Protein AF-A0A0S1NFG1-F1 (afdb_monomer_lite)

Secondary structure (DSSP, 8-state):
--SGGG-TTS------PPPHHHHHHHHHHHHHTPEE-GGGSS-SSS---TTTT-TTGGGS-EE--SS------------

InterPro domains:
  IPR005817 Wnt [PF00110] (1-73)
  IPR005817 Wnt [PTHR12027] (1-73)

Structure (mmCIF, N/CA/C/O backbone):
data_AF-A0A0S1NFG1-F1
#
_entry.id   AF-A0A0S1NFG1-F1
#
loop_
_atom_site.group_PDB
_atom_site.id
_atom_site.type_symbol
_atom_site.label_atom_id
_atom_site.label_alt_id
_atom_site.label_comp_id
_atom_site.label_asym_id
_atom_site.label_entity_id
_atom_site.label_seq_id
_atom_site.pdbx_PDB_ins_code
_atom_site.Cartn_x
_atom_site.Cartn_y
_atom_site.Cartn_z
_atom_site.occupancy
_atom_site.B_iso_or_equiv
_atom_site.auth_seq_id
_atom_site.auth_comp_id
_atom_site.auth_asym_id
_atom_site.auth_atom_id
_atom_site.pdbx_PDB_model_num
ATOM 1 N N . CYS A 1 1 ? -21.757 -1.593 18.723 1.00 94.50 1 CYS A N 1
ATOM 2 C CA . CYS A 1 1 ? -23.147 -1.216 19.041 1.00 94.50 1 CYS A CA 1
ATOM 3 C C . CYS A 1 1 ? -23.445 -1.659 20.454 1.00 94.50 1 CYS A C 1
ATOM 5 O O . CYS A 1 1 ? -23.024 -2.753 20.805 1.00 94.50 1 CYS A O 1
ATOM 7 N N . HIS A 1 2 ? -24.095 -0.826 21.260 1.00 95.25 2 HIS A N 1
ATOM 8 C CA . HIS A 1 2 ? -24.376 -1.158 22.665 1.00 95.25 2 HIS A CA 1
ATOM 9 C C . HIS A 1 2 ? -25.657 -0.493 23.197 1.00 95.25 2 HIS A C 1
ATOM 11 O O . HIS A 1 2 ? -25.744 -0.148 24.370 1.00 95.25 2 HIS A O 1
ATOM 17 N N . GLY A 1 3 ? -26.641 -0.266 22.326 1.00 96.00 3 GLY A N 1
ATOM 18 C CA . GLY A 1 3 ? -27.972 0.179 22.730 1.00 96.00 3 GLY A CA 1
ATOM 19 C C . GLY A 1 3 ? -28.763 -0.924 23.440 1.00 96.00 3 GLY A C 1
ATOM 20 O O . GLY A 1 3 ? -28.307 -2.064 23.571 1.00 96.00 3 GLY A O 1
ATOM 21 N N . THR A 1 4 ? -29.983 -0.598 23.871 1.00 96.81 4 THR A N 1
ATOM 22 C CA . THR A 1 4 ? -30.899 -1.549 24.521 1.00 96.81 4 THR A CA 1
ATOM 23 C C . THR A 1 4 ? -31.057 -2.817 23.681 1.00 96.81 4 THR A C 1
ATOM 25 O O . THR A 1 4 ? -31.181 -2.751 22.454 1.00 96.81 4 THR A O 1
ATOM 28 N N . SER A 1 5 ? -30.983 -3.976 24.338 1.00 95.62 5 SER A N 1
ATOM 29 C CA . SER A 1 5 ? -31.046 -5.300 23.700 1.00 95.62 5 SER A CA 1
ATOM 30 C C . SER A 1 5 ? -30.008 -5.530 22.585 1.00 95.62 5 SER A C 1
ATOM 32 O O . SER A 1 5 ? -30.266 -6.279 21.649 1.00 95.62 5 SER A O 1
ATOM 34 N N . GLY A 1 6 ? -28.841 -4.875 22.653 1.00 92.81 6 GLY A N 1
ATOM 35 C CA . GLY A 1 6 ? -27.787 -5.000 21.637 1.00 92.81 6 GLY A CA 1
ATOM 36 C C . GLY A 1 6 ? -28.047 -4.194 20.361 1.00 92.81 6 GLY A C 1
ATOM 37 O O . GLY A 1 6 ? -27.340 -4.364 19.368 1.00 92.81 6 GLY A O 1
ATOM 38 N N . SER A 1 7 ? -29.036 -3.296 20.371 1.00 96.38 7 SER A N 1
ATOM 39 C CA . SER A 1 7 ? -29.317 -2.427 19.230 1.00 96.38 7 SER A CA 1
ATOM 40 C C . SER A 1 7 ? -28.147 -1.485 18.911 1.00 96.38 7 SER A C 1
ATOM 42 O O . SER A 1 7 ? -27.311 -1.143 19.750 1.00 96.38 7 SER A O 1
ATOM 44 N N . CYS A 1 8 ? -28.088 -1.022 17.665 1.00 96.69 8 CYS A N 1
ATOM 45 C CA . CYS A 1 8 ? -27.099 -0.046 17.198 1.00 96.69 8 CYS A CA 1
ATOM 46 C C . CYS A 1 8 ? -27.541 1.415 17.360 1.00 96.69 8 CYS A C 1
ATOM 48 O O . CYS A 1 8 ? -26.937 2.293 16.748 1.00 96.69 8 CYS A O 1
ATOM 50 N N . THR A 1 9 ? -28.564 1.686 18.179 1.00 96.75 9 THR A N 1
ATOM 51 C CA . THR A 1 9 ? -29.036 3.053 18.477 1.00 96.75 9 THR A CA 1
ATOM 52 C C . THR A 1 9 ? -27.933 3.924 19.075 1.00 96.75 9 THR A C 1
ATOM 54 O O . THR A 1 9 ? -27.867 5.114 18.784 1.00 96.75 9 THR A O 1
ATOM 57 N N . VAL A 1 10 ? -27.015 3.313 19.830 1.00 97.25 10 VAL A N 1
ATOM 58 C CA . VAL A 1 10 ? -25.749 3.924 20.237 1.00 97.25 10 VAL A CA 1
ATOM 59 C C . VAL A 1 10 ? -24.587 3.093 19.692 1.00 97.25 10 VAL A C 1
ATOM 61 O O . VAL A 1 10 ? -24.528 1.861 19.843 1.00 97.25 10 VAL A O 1
ATOM 64 N N . LYS A 1 11 ? -23.651 3.778 19.032 1.00 96.81 11 LYS A N 1
ATOM 65 C CA . LYS A 1 11 ? -22.420 3.199 18.500 1.00 96.81 11 LYS A CA 1
ATOM 66 C C . LYS A 1 11 ? -21.238 4.120 18.781 1.00 96.81 11 LYS A C 1
ATOM 68 O O . LYS A 1 11 ? -21.339 5.331 18.614 1.00 96.81 11 LYS A O 1
ATOM 73 N N . THR A 1 12 ? -20.114 3.508 19.120 1.00 95.75 12 THR A N 1
ATOM 74 C CA . THR A 1 12 ? -18.811 4.165 19.204 1.00 95.75 12 THR A CA 1
ATOM 75 C C . THR A 1 12 ? -17.944 3.622 18.079 1.00 95.75 12 THR A C 1
A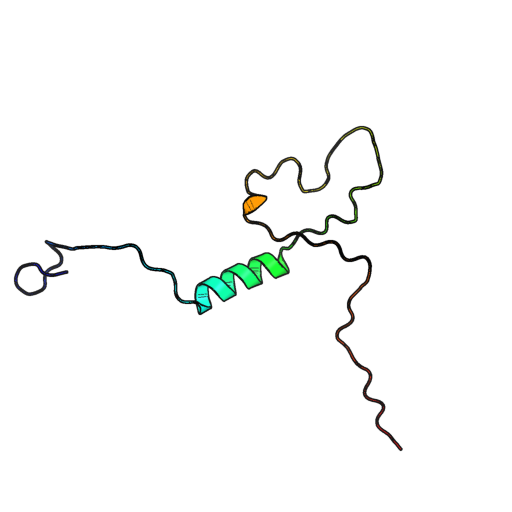TOM 77 O O . THR A 1 12 ? -17.906 2.407 17.876 1.00 95.75 12 THR A O 1
ATOM 80 N N . CYS A 1 13 ? -17.271 4.510 17.352 1.00 97.00 13 CYS A N 1
ATOM 81 C CA . CYS A 1 13 ? -16.333 4.160 16.289 1.00 97.00 13 CYS A CA 1
ATOM 82 C C . CYS A 1 13 ? -14.944 4.705 16.632 1.00 97.00 13 CYS A C 1
ATOM 84 O O . CYS A 1 13 ? -14.827 5.736 17.292 1.00 97.00 13 CYS A O 1
ATOM 86 N N . TRP A 1 14 ? -13.905 4.042 16.136 1.00 97.81 14 TRP A N 1
ATOM 87 C CA . TRP A 1 14 ? -12.529 4.533 16.141 1.00 97.81 14 TRP A CA 1
ATOM 88 C C . TRP A 1 14 ? -11.875 4.207 14.800 1.00 97.81 14 TRP A C 1
ATOM 90 O O . TRP A 1 14 ? -12.338 3.328 14.071 1.00 97.81 14 TRP A O 1
ATOM 100 N N . ASN A 1 15 ? -10.803 4.924 14.471 1.00 97.62 15 ASN A N 1
ATOM 101 C CA . ASN A 1 15 ? -10.017 4.613 13.285 1.00 97.62 15 ASN A CA 1
ATOM 102 C C . ASN A 1 15 ? -9.283 3.292 13.496 1.00 97.62 15 ASN A C 1
ATOM 104 O O . ASN A 1 15 ? -8.648 3.079 14.529 1.00 97.62 15 ASN A O 1
ATOM 108 N N . GLN A 1 16 ? -9.345 2.428 12.495 1.00 96.69 16 GLN A N 1
ATOM 109 C CA . GLN A 1 16 ? -8.623 1.170 12.473 1.00 96.69 16 GLN A CA 1
ATOM 110 C C . GLN A 1 16 ? -7.902 1.046 11.136 1.00 96.69 16 GLN A C 1
ATOM 112 O O . GLN A 1 16 ? -8.419 1.474 10.104 1.00 96.69 16 GLN A O 1
ATOM 117 N N . LEU A 1 17 ? -6.700 0.474 11.164 1.00 97.31 17 LEU A N 1
ATOM 118 C CA . LEU A 1 17 ? -5.997 0.107 9.942 1.00 97.31 17 LEU A CA 1
ATOM 119 C C . LEU A 1 17 ? -6.740 -1.025 9.234 1.00 97.31 17 LEU A C 1
ATOM 121 O O . LEU A 1 17 ? -7.284 -1.924 9.879 1.00 97.31 17 LEU A O 1
ATOM 125 N N . SER A 1 18 ? -6.719 -1.000 7.906 1.00 97.44 18 SER A N 1
ATOM 126 C CA . SER A 1 18 ? -7.187 -2.128 7.110 1.00 97.44 18 SER A CA 1
ATOM 127 C C . SER A 1 18 ? -6.316 -3.365 7.369 1.00 97.44 18 SER A C 1
ATOM 129 O O . SER A 1 18 ? -5.139 -3.231 7.727 1.00 97.44 18 SER A O 1
ATOM 131 N N . PRO A 1 19 ? -6.858 -4.577 7.173 1.00 98.00 19 PRO A N 1
ATOM 132 C CA . PRO A 1 19 ? -6.065 -5.798 7.160 1.00 98.00 19 PRO A CA 1
ATOM 133 C C . PRO A 1 19 ? -4.850 -5.675 6.234 1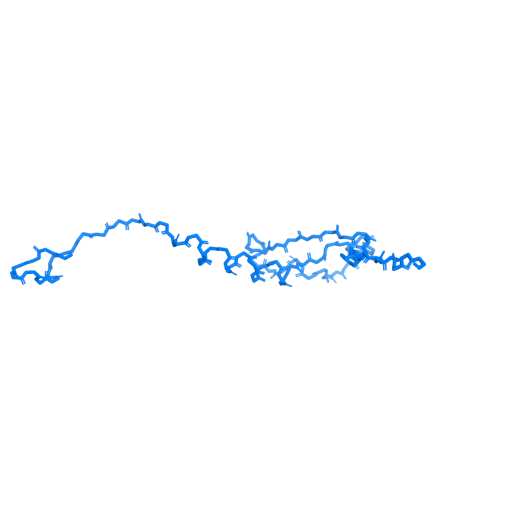.00 98.00 19 PRO A C 1
ATOM 135 O O . PRO A 1 19 ? -4.941 -5.135 5.131 1.00 98.00 19 PRO A O 1
ATOM 138 N N . LEU A 1 20 ? -3.708 -6.226 6.655 1.00 97.94 20 LEU A N 1
ATOM 139 C CA . LEU A 1 20 ? -2.464 -6.134 5.883 1.00 97.94 20 LEU A CA 1
ATOM 140 C C . LEU A 1 20 ? -2.598 -6.733 4.473 1.00 97.94 20 LEU A C 1
ATOM 142 O O . LEU A 1 20 ? -1.971 -6.243 3.540 1.00 97.94 20 LEU A O 1
ATOM 146 N N . HIS A 1 21 ? -3.426 -7.768 4.314 1.00 98.19 21 HIS A N 1
ATOM 147 C CA . HIS A 1 21 ? -3.715 -8.370 3.014 1.00 98.19 21 HIS A CA 1
ATOM 148 C C . HIS A 1 21 ? -4.306 -7.358 2.021 1.00 98.19 21 HIS A C 1
ATOM 150 O O . HIS A 1 21 ? -3.846 -7.291 0.882 1.00 98.19 21 HIS A O 1
ATOM 156 N N . ASP A 1 22 ? -5.256 -6.534 2.467 1.00 98.25 22 ASP A N 1
ATOM 157 C CA . ASP A 1 22 ? -5.924 -5.540 1.621 1.00 98.25 22 ASP A CA 1
ATOM 158 C C . ASP A 1 22 ? -4.945 -4.435 1.211 1.00 98.25 22 ASP A C 1
ATOM 160 O O . ASP A 1 22 ? -4.884 -4.042 0.046 1.00 98.25 22 ASP A O 1
ATOM 164 N N . ILE A 1 23 ? -4.099 -4.003 2.152 1.00 97.75 23 ILE A N 1
ATOM 165 C CA . ILE A 1 23 ? -3.012 -3.050 1.891 1.00 97.75 23 ILE A CA 1
ATOM 166 C C . ILE A 1 23 ? -2.026 -3.639 0.870 1.00 97.75 23 ILE A C 1
ATOM 168 O O . ILE A 1 23 ? -1.627 -2.967 -0.080 1.00 97.75 23 ILE A O 1
ATOM 172 N N . GLY A 1 24 ? -1.641 -4.907 1.040 1.00 97.81 24 GLY A N 1
ATOM 173 C CA . GLY A 1 24 ? -0.739 -5.608 0.128 1.00 97.81 24 GLY A CA 1
ATOM 174 C C . GLY A 1 24 ? -1.314 -5.744 -1.283 1.00 97.81 24 GLY A C 1
ATOM 175 O O . GLY A 1 24 ? -0.592 -5.536 -2.257 1.00 97.81 24 GLY A O 1
ATOM 176 N N . ALA A 1 25 ? -2.612 -6.033 -1.405 1.00 98.06 25 ALA A N 1
ATOM 177 C CA . ALA A 1 25 ? -3.308 -6.072 -2.686 1.00 98.06 25 ALA A CA 1
ATOM 178 C C . ALA A 1 25 ? -3.316 -4.694 -3.370 1.00 98.06 25 ALA A C 1
ATOM 180 O O . ALA A 1 25 ? -3.010 -4.599 -4.560 1.00 98.06 25 ALA A O 1
ATOM 181 N N . GLU A 1 26 ? -3.578 -3.621 -2.617 1.00 96.56 26 GLU A N 1
ATOM 182 C CA . GLU A 1 26 ? -3.534 -2.253 -3.142 1.00 96.56 26 GLU A CA 1
ATOM 183 C C . GLU A 1 26 ? -2.126 -1.874 -3.632 1.00 96.56 26 GLU A C 1
ATOM 185 O O . GLU A 1 26 ? -1.969 -1.339 -4.732 1.00 96.56 26 GLU A O 1
ATOM 190 N N . ILE A 1 27 ? -1.085 -2.182 -2.853 1.00 96.19 27 ILE A N 1
ATOM 191 C CA . ILE A 1 27 ? 0.306 -1.906 -3.237 1.00 96.19 27 ILE A CA 1
ATOM 192 C C . ILE A 1 27 ? 0.705 -2.726 -4.468 1.00 96.19 27 ILE A C 1
ATOM 194 O O . ILE A 1 27 ? 1.331 -2.185 -5.378 1.00 96.19 27 ILE A O 1
ATOM 198 N N . ARG A 1 28 ? 0.316 -4.006 -4.538 1.00 96.69 28 ARG A N 1
ATOM 199 C CA . ARG A 1 28 ? 0.567 -4.859 -5.709 1.00 96.69 28 ARG A CA 1
ATOM 200 C C . ARG A 1 28 ? -0.049 -4.267 -6.973 1.00 96.69 28 ARG A C 1
ATOM 202 O O . ARG A 1 28 ? 0.605 -4.272 -8.012 1.00 96.69 28 ARG A O 1
ATOM 209 N N . GLN A 1 29 ? -1.267 -3.739 -6.888 1.00 95.88 29 GLN A N 1
ATOM 210 C CA . GLN A 1 29 ? -1.901 -3.093 -8.032 1.00 95.88 29 GLN A CA 1
ATOM 211 C C . GLN A 1 29 ? -1.105 -1.861 -8.479 1.00 95.88 29 GLN A C 1
ATOM 213 O O . GLN A 1 29 ? -0.773 -1.728 -9.652 1.00 95.88 29 GLN A O 1
ATOM 218 N N . ARG A 1 30 ? -0.683 -1.016 -7.531 1.00 93.81 30 ARG A N 1
ATOM 219 C CA . ARG A 1 30 ? 0.171 0.147 -7.826 1.00 93.81 30 ARG A CA 1
ATOM 220 C C . ARG A 1 30 ? 1.538 -0.237 -8.402 1.00 93.81 30 ARG A C 1
ATOM 222 O O . ARG A 1 30 ? 2.116 0.564 -9.125 1.00 93.81 30 ARG A O 1
ATOM 229 N N . TYR A 1 31 ? 2.063 -1.416 -8.065 1.00 93.12 31 TYR A N 1
ATOM 230 C CA . TYR A 1 31 ? 3.310 -1.944 -8.625 1.00 93.12 31 TYR A CA 1
ATOM 231 C C . TYR A 1 31 ? 3.138 -2.357 -10.089 1.00 93.12 31 TYR A C 1
ATOM 233 O O . TYR A 1 31 ? 3.977 -2.015 -10.916 1.00 93.12 31 TYR A O 1
ATOM 241 N N . ILE A 1 32 ? 2.039 -3.044 -10.416 1.00 92.25 32 ILE A N 1
ATOM 242 C CA . ILE A 1 32 ? 1.703 -3.416 -11.800 1.00 92.25 32 ILE A CA 1
ATOM 243 C C . ILE A 1 32 ? 1.491 -2.159 -12.657 1.00 92.25 32 ILE A C 1
ATOM 245 O O . ILE A 1 32 ? 1.944 -2.111 -13.797 1.00 92.25 32 ILE A O 1
ATOM 249 N N . ASP A 1 33 ? 0.873 -1.128 -12.079 1.00 90.19 33 ASP A N 1
ATOM 250 C CA . ASP A 1 33 ? 0.552 0.136 -12.750 1.00 90.19 33 ASP A CA 1
ATOM 251 C C . ASP A 1 33 ? 1.660 1.210 -12.609 1.00 90.19 33 ASP A C 1
ATOM 253 O O . ASP A 1 33 ? 1.415 2.399 -12.844 1.00 90.19 33 ASP A O 1
ATOM 257 N N . ALA A 1 34 ? 2.869 0.831 -12.174 1.00 89.56 34 ALA A N 1
ATOM 258 C CA . ALA A 1 34 ? 3.952 1.774 -11.900 1.00 89.56 34 ALA A CA 1
ATOM 259 C C . ALA A 1 34 ? 4.455 2.479 -13.175 1.00 89.56 34 ALA A C 1
ATOM 261 O O . ALA A 1 34 ? 4.503 1.897 -14.259 1.00 89.56 34 ALA A O 1
ATOM 262 N N . ILE A 1 35 ? 4.865 3.744 -13.044 1.00 86.94 35 ILE A N 1
ATOM 263 C CA . ILE A 1 35 ? 5.296 4.579 -14.179 1.00 86.94 35 ILE A CA 1
ATOM 264 C C . ILE A 1 35 ? 6.825 4.583 -14.288 1.00 86.94 35 ILE A C 1
ATOM 266 O O . ILE A 1 35 ? 7.504 4.898 -13.308 1.00 86.94 35 ILE A O 1
ATOM 270 N N . ASP A 1 36 ? 7.351 4.313 -15.489 1.00 84.25 36 ASP A N 1
ATOM 271 C CA . ASP A 1 36 ? 8.776 4.487 -15.797 1.00 84.25 36 ASP A CA 1
ATOM 272 C C . ASP A 1 36 ? 9.112 5.965 -16.054 1.00 84.25 36 ASP A C 1
ATOM 274 O O . ASP A 1 36 ? 8.495 6.627 -16.897 1.00 84.25 36 ASP A O 1
ATOM 278 N N . ILE A 1 37 ? 10.098 6.493 -15.333 1.00 82.31 37 ILE A N 1
ATOM 279 C CA . ILE A 1 37 ? 10.572 7.876 -15.469 1.00 82.31 37 ILE A CA 1
ATOM 280 C C . ILE A 1 37 ? 11.833 8.010 -16.341 1.00 82.31 37 ILE A C 1
ATOM 282 O O . ILE A 1 37 ? 12.253 9.136 -16.610 1.00 82.31 37 ILE A O 1
ATOM 286 N N . SER A 1 38 ? 12.415 6.904 -16.823 1.00 72.62 38 SER A N 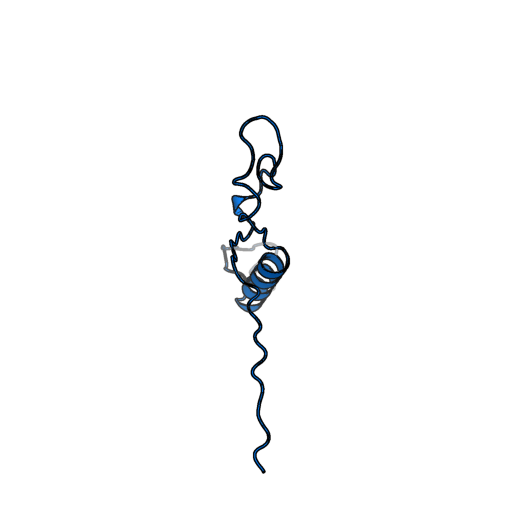1
ATOM 287 C CA . SER A 1 38 ? 13.656 6.878 -17.618 1.00 72.62 38 SER A CA 1
ATOM 288 C C . SER A 1 38 ? 13.550 7.592 -18.980 1.00 72.62 38 SER A C 1
ATOM 290 O O . SER A 1 38 ? 14.540 8.118 -19.487 1.00 72.62 38 SER A O 1
ATOM 292 N N . LEU A 1 39 ? 12.344 7.709 -19.543 1.00 57.56 39 LEU A N 1
ATOM 293 C CA . LEU A 1 39 ? 12.087 8.308 -20.863 1.00 57.56 39 LEU A CA 1
ATOM 294 C C . LEU A 1 39 ? 12.031 9.855 -20.876 1.00 57.56 39 LEU A C 1
ATOM 296 O O . LEU A 1 39 ? 11.677 10.442 -21.897 1.00 57.56 39 LEU A O 1
ATOM 300 N N . GLN A 1 40 ? 12.339 10.545 -19.768 1.00 56.09 40 GLN A N 1
ATOM 301 C CA . GLN A 1 40 ? 12.084 11.993 -19.624 1.00 56.09 40 GLN A CA 1
ATOM 302 C C . GLN A 1 40 ? 13.292 12.925 -19.856 1.00 56.09 40 GLN A C 1
ATOM 304 O O . GLN A 1 40 ? 13.119 14.143 -19.850 1.00 56.09 40 GLN A O 1
ATOM 309 N N . THR A 1 41 ? 14.496 12.413 -20.128 1.00 49.22 41 THR A N 1
ATOM 310 C CA . THR A 1 41 ? 15.717 13.249 -20.241 1.00 49.22 41 THR A CA 1
ATOM 311 C C . THR A 1 41 ? 16.033 13.711 -21.676 1.00 49.22 41 THR A C 1
ATOM 313 O O . THR A 1 41 ? 17.178 14.019 -21.995 1.00 49.22 41 THR A O 1
ATOM 316 N N . SER A 1 42 ? 15.054 13.762 -22.588 1.00 45.97 42 SER A N 1
ATOM 317 C CA . SER A 1 42 ? 15.322 14.041 -24.013 1.00 45.97 42 SER A CA 1
ATOM 318 C C . SER A 1 42 ? 14.332 15.002 -24.678 1.00 45.97 42 SER A C 1
ATOM 320 O O . SER A 1 42 ? 13.766 14.674 -25.710 1.00 45.97 42 SER A O 1
ATOM 322 N N . ASN A 1 43 ? 14.104 16.185 -24.103 1.00 42.91 43 ASN A N 1
ATOM 323 C CA . ASN A 1 43 ? 14.084 17.458 -24.849 1.00 42.91 43 ASN A CA 1
ATOM 324 C C . ASN A 1 43 ? 13.628 18.609 -23.950 1.00 42.91 43 ASN A C 1
ATOM 326 O O . ASN A 1 43 ? 12.472 18.682 -23.527 1.00 42.91 43 ASN A O 1
ATOM 330 N N . SER A 1 44 ? 14.526 19.570 -23.744 1.00 51.97 44 SER A N 1
ATOM 331 C CA . SER A 1 44 ? 14.128 20.944 -23.463 1.00 51.97 44 SER A CA 1
ATOM 332 C C . SER A 1 44 ? 13.209 21.420 -24.590 1.00 51.97 44 SER A C 1
ATOM 334 O O . SER A 1 44 ? 13.558 21.301 -25.760 1.00 51.97 44 SER A O 1
ATOM 336 N N . ASN A 1 45 ? 12.069 21.997 -24.206 1.00 52.16 45 ASN A N 1
ATOM 337 C CA . ASN A 1 45 ? 11.055 22.661 -25.037 1.00 52.16 45 ASN A CA 1
ATOM 338 C C . ASN A 1 45 ? 9.836 21.794 -25.411 1.00 52.16 45 ASN A C 1
ATOM 340 O O . ASN A 1 45 ? 9.703 21.282 -26.516 1.00 52.16 45 ASN A O 1
ATOM 344 N N . ASN A 1 46 ? 8.868 21.813 -24.489 1.00 51.00 46 ASN A N 1
ATOM 345 C CA . ASN A 1 46 ? 7.434 21.569 -24.680 1.00 51.00 46 ASN A CA 1
ATOM 346 C C . ASN A 1 46 ? 6.910 20.116 -24.709 1.00 51.00 46 ASN A C 1
ATOM 348 O O . ASN A 1 46 ? 6.727 19.507 -25.752 1.00 51.00 46 ASN A O 1
ATOM 352 N N . ARG A 1 47 ? 6.398 19.752 -23.521 1.00 47.69 47 ARG A N 1
ATOM 353 C CA . ARG A 1 47 ? 5.177 18.977 -23.212 1.00 47.69 47 ARG A CA 1
ATOM 3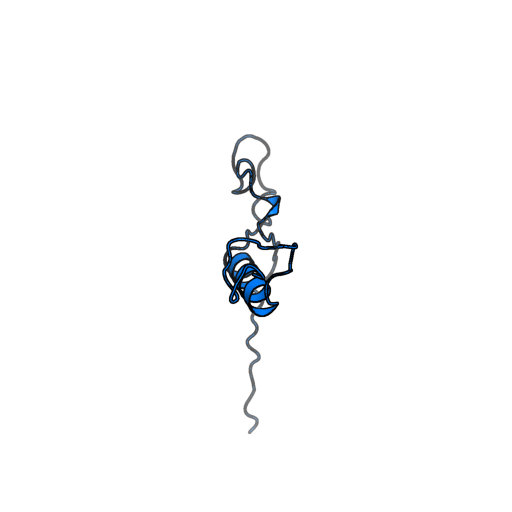54 C C . ARG A 1 47 ? 5.254 17.441 -23.160 1.00 47.69 47 ARG A C 1
ATOM 356 O O . ARG A 1 47 ? 5.253 16.750 -24.165 1.00 47.69 47 ARG A O 1
ATOM 363 N N . ALA A 1 48 ? 5.029 17.000 -21.916 1.00 43.78 48 ALA A N 1
ATOM 364 C CA . ALA A 1 48 ? 4.321 15.798 -21.477 1.00 43.78 48 ALA A CA 1
ATOM 365 C C . ALA A 1 48 ? 5.105 14.476 -21.475 1.00 43.78 48 ALA A C 1
ATOM 367 O O . ALA A 1 48 ? 4.798 13.551 -22.216 1.00 43.78 48 ALA A O 1
ATOM 368 N N . GLY A 1 49 ? 5.990 14.328 -20.483 1.00 49.25 49 GLY A N 1
ATOM 369 C CA . GLY A 1 49 ? 6.054 13.039 -19.788 1.00 49.25 49 GLY A CA 1
ATOM 370 C C . GLY A 1 49 ? 4.684 12.723 -19.154 1.00 49.25 49 GLY A C 1
ATOM 371 O O . GLY A 1 49 ? 3.918 13.658 -18.879 1.00 49.25 49 GLY A O 1
ATOM 372 N N . PRO A 1 50 ? 4.352 11.453 -18.868 1.00 52.44 50 PRO A N 1
ATOM 373 C CA . PRO A 1 50 ? 3.050 11.045 -18.313 1.00 52.44 50 PRO A CA 1
ATOM 374 C C . PRO A 1 50 ? 2.714 11.632 -16.919 1.00 52.44 50 PRO A C 1
ATOM 376 O O . PRO A 1 50 ? 1.703 11.281 -16.320 1.00 52.44 50 PRO A O 1
ATOM 379 N N . VAL A 1 51 ? 3.544 12.537 -16.391 1.00 53.88 51 VAL A N 1
ATOM 380 C CA . VAL A 1 51 ? 3.638 12.880 -14.967 1.00 53.88 51 VAL A CA 1
ATOM 381 C C . VAL A 1 51 ? 3.349 14.357 -14.651 1.00 53.88 51 VAL A C 1
ATOM 383 O O . VAL A 1 51 ? 3.085 14.691 -13.502 1.00 53.88 51 VAL A O 1
ATOM 386 N N . ALA A 1 52 ? 3.297 15.269 -15.626 1.00 51.88 52 ALA A N 1
ATOM 387 C CA . ALA A 1 52 ? 3.141 16.701 -15.311 1.00 51.88 52 ALA A CA 1
ATOM 388 C C . ALA A 1 52 ? 1.685 17.173 -15.072 1.00 51.88 52 ALA A C 1
ATOM 390 O O . ALA A 1 52 ? 1.463 18.360 -14.838 1.00 51.88 52 ALA A O 1
ATOM 391 N N . LYS A 1 53 ? 0.679 16.289 -15.160 1.00 57.50 53 LYS A N 1
ATOM 392 C CA . LYS A 1 53 ? -0.748 16.657 -15.027 1.00 57.50 53 LYS A CA 1
ATOM 393 C C . LYS A 1 53 ? -1.605 15.682 -14.213 1.00 57.50 53 LYS A C 1
ATOM 395 O O . LYS A 1 53 ? -2.828 15.793 -14.245 1.00 57.50 53 LYS A O 1
ATOM 400 N N . ASP A 1 54 ? -1.002 14.739 -13.493 1.00 65.88 54 ASP A N 1
ATOM 401 C CA . ASP A 1 54 ? -1.763 13.884 -12.579 1.00 65.88 54 ASP A CA 1
ATOM 402 C C . ASP A 1 54 ? -1.652 14.404 -11.144 1.00 65.88 54 ASP A C 1
ATOM 404 O O . ASP A 1 54 ? -0.617 14.277 -10.489 1.00 65.88 54 ASP A O 1
ATOM 408 N N . ASN A 1 55 ? -2.752 14.962 -10.637 1.00 71.88 55 ASN A N 1
ATOM 409 C CA . ASN A 1 55 ? -2.854 15.461 -9.264 1.00 71.88 55 ASN A CA 1
ATOM 410 C C . ASN A 1 55 ? -2.672 14.342 -8.211 1.00 71.88 55 ASN A C 1
ATOM 412 O O . ASN A 1 55 ? -2.474 14.623 -7.029 1.00 71.88 55 ASN A O 1
ATOM 416 N N . ASN A 1 56 ? -2.714 13.068 -8.620 1.00 78.38 56 ASN A N 1
ATOM 417 C CA . ASN A 1 56 ? -2.565 11.898 -7.755 1.00 78.38 56 ASN A CA 1
ATOM 418 C C . ASN A 1 56 ? -1.197 11.218 -7.869 1.00 78.38 56 ASN A C 1
ATOM 420 O O . ASN A 1 56 ? -1.059 10.074 -7.432 1.00 78.38 56 ASN A O 1
ATOM 424 N N . LEU A 1 57 ? -0.170 11.897 -8.398 1.00 78.75 57 LEU A N 1
ATOM 425 C CA . LEU A 1 57 ? 1.179 11.325 -8.490 1.00 78.75 57 LEU A CA 1
ATOM 426 C C . LEU A 1 57 ? 1.692 10.806 -7.136 1.00 78.75 57 LEU A C 1
ATOM 428 O O . LEU A 1 57 ? 2.310 9.750 -7.080 1.00 78.75 57 LEU A O 1
ATOM 432 N N . HIS A 1 58 ? 1.343 11.486 -6.039 1.00 81.75 58 HIS A N 1
ATOM 433 C CA . HIS A 1 58 ? 1.676 11.079 -4.668 1.00 81.75 58 HIS A CA 1
ATOM 434 C C . HIS A 1 58 ? 1.139 9.688 -4.270 1.00 81.75 58 HIS A C 1
ATOM 436 O O . HIS A 1 58 ? 1.558 9.132 -3.258 1.00 81.75 58 HIS A O 1
ATOM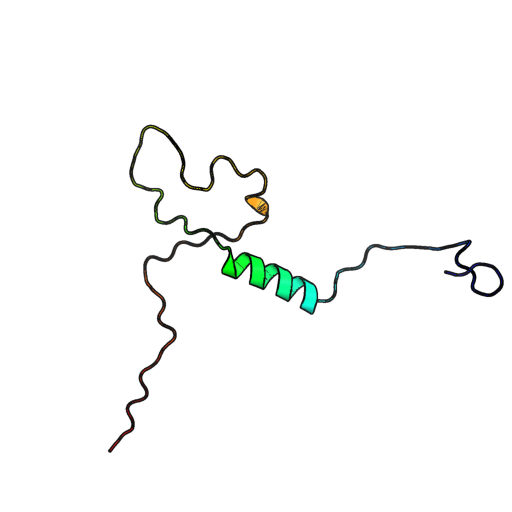 442 N N . ARG A 1 59 ? 0.204 9.115 -5.043 1.00 85.00 59 ARG A N 1
ATOM 443 C CA . ARG A 1 59 ? -0.341 7.764 -4.844 1.00 85.00 59 ARG A CA 1
ATOM 444 C C . ARG A 1 59 ? 0.205 6.735 -5.836 1.00 85.00 59 ARG A C 1
ATOM 446 O O . ARG A 1 59 ? -0.147 5.563 -5.724 1.00 85.00 59 ARG A O 1
ATOM 453 N N . LYS A 1 60 ? 1.040 7.120 -6.795 1.00 88.69 60 LYS A N 1
ATOM 454 C CA . LYS A 1 60 ? 1.579 6.197 -7.799 1.00 88.69 60 LYS A CA 1
ATOM 455 C C . LYS A 1 60 ? 2.979 5.735 -7.419 1.00 88.69 60 LYS A C 1
ATOM 457 O O . LYS A 1 60 ? 3.727 6.472 -6.783 1.00 88.69 60 LYS A O 1
ATOM 462 N N . LEU A 1 61 ? 3.322 4.509 -7.807 1.00 90.56 61 LEU A N 1
ATOM 463 C CA . LEU A 1 61 ? 4.698 4.029 -7.733 1.00 90.56 61 LEU A CA 1
ATOM 464 C C . LEU A 1 61 ? 5.427 4.435 -9.014 1.00 90.56 61 LEU A C 1
ATOM 466 O O . LEU A 1 61 ? 4.877 4.344 -10.112 1.00 90.56 61 LEU A O 1
ATOM 470 N N . LEU A 1 62 ? 6.651 4.923 -8.849 1.00 88.44 62 LEU A N 1
ATOM 471 C CA . LEU A 1 62 ? 7.525 5.352 -9.933 1.00 88.44 62 LEU A CA 1
ATOM 472 C C . LEU A 1 62 ? 8.766 4.471 -9.912 1.00 88.44 62 LEU A C 1
ATOM 474 O O . LEU A 1 62 ? 9.271 4.149 -8.835 1.00 88.44 62 LEU A O 1
ATOM 478 N N . TYR A 1 63 ? 9.262 4.102 -11.084 1.00 86.38 63 TYR A N 1
ATOM 479 C CA . TYR A 1 63 ? 10.513 3.370 -11.214 1.00 86.38 63 TYR A CA 1
ATOM 480 C C . TYR A 1 63 ? 11.338 3.937 -12.364 1.00 86.38 63 TYR A C 1
ATOM 482 O O . TYR A 1 63 ? 10.821 4.608 -13.247 1.00 86.38 63 TYR A O 1
ATOM 490 N N . SER A 1 64 ? 12.637 3.679 -12.336 1.00 83.25 64 SER A N 1
ATOM 491 C CA . SER A 1 64 ? 13.538 3.923 -13.458 1.00 83.25 64 SER A CA 1
ATOM 492 C C . SER A 1 64 ? 14.392 2.678 -13.602 1.00 83.25 64 SER A C 1
ATOM 494 O O . SER A 1 64 ? 15.288 2.456 -12.784 1.00 83.25 64 SER A O 1
ATOM 496 N N . SER A 1 65 ? 14.082 1.836 -14.583 1.00 75.50 65 SER A N 1
ATOM 497 C CA . SER A 1 65 ? 14.908 0.667 -14.876 1.00 75.50 65 SER A CA 1
ATOM 498 C C . SER A 1 65 ? 15.693 0.935 -16.145 1.00 75.50 65 SER A C 1
ATOM 500 O O . SER A 1 65 ? 15.110 1.236 -17.181 1.00 75.50 65 SER A O 1
ATOM 502 N N . LEU A 1 66 ? 17.016 0.833 -16.061 1.00 65.12 66 LEU A N 1
ATOM 503 C C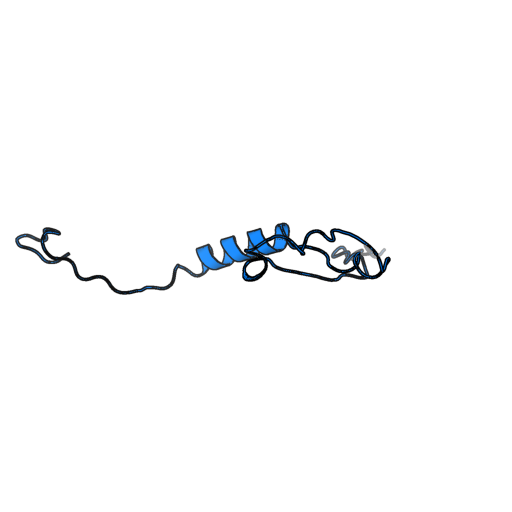A . LEU A 1 66 ? 17.891 0.889 -17.234 1.00 65.12 66 LEU A CA 1
ATOM 504 C C . LEU A 1 66 ? 18.021 -0.487 -17.907 1.00 65.12 66 LEU A C 1
ATOM 506 O O . LEU A 1 66 ? 18.511 -0.573 -19.027 1.00 65.12 66 LEU A O 1
ATOM 510 N N . GLU A 1 67 ? 17.561 -1.555 -17.245 1.00 67.94 67 GLU A N 1
ATOM 511 C CA . GLU A 1 67 ? 17.716 -2.935 -17.703 1.00 67.94 67 GLU A CA 1
ATOM 512 C C . GLU A 1 67 ? 16.416 -3.734 -17.543 1.00 67.94 67 GLU A C 1
ATOM 514 O O . GLU A 1 67 ? 15.637 -3.544 -16.601 1.00 67.94 67 GLU A O 1
ATOM 519 N N . THR A 1 68 ? 16.167 -4.650 -18.479 1.00 63.56 68 THR A N 1
ATOM 520 C CA . THR A 1 68 ? 15.082 -5.627 -18.384 1.00 63.56 68 THR A CA 1
ATOM 521 C C . THR A 1 68 ? 15.490 -6.702 -17.380 1.00 63.56 68 THR A C 1
ATOM 523 O O . THR A 1 68 ? 16.229 -7.619 -17.729 1.00 63.56 68 THR A O 1
ATOM 526 N N . ASN A 1 69 ? 15.033 -6.595 -16.130 1.00 64.75 69 ASN A N 1
ATOM 527 C CA . ASN A 1 69 ? 15.266 -7.622 -15.112 1.00 64.75 69 ASN A CA 1
ATOM 528 C C . ASN A 1 69 ? 14.602 -8.944 -15.527 1.00 64.75 69 ASN A C 1
ATOM 530 O O . ASN A 1 69 ? 13.418 -9.173 -15.279 1.00 64.75 69 ASN A O 1
ATOM 534 N N . THR A 1 70 ? 15.361 -9.834 -16.162 1.00 70.75 70 THR A N 1
ATOM 535 C CA . THR A 1 70 ? 14.927 -11.208 -16.407 1.00 70.75 70 THR A CA 1
ATOM 536 C C . THR A 1 70 ? 15.111 -12.017 -15.131 1.00 70.75 70 THR A C 1
ATOM 538 O O . THR A 1 70 ? 16.226 -12.369 -14.763 1.00 70.75 70 THR A O 1
ATOM 541 N N . PHE A 1 71 ? 14.003 -12.349 -14.468 1.00 79.62 71 PHE A N 1
ATOM 542 C CA . PHE A 1 71 ? 13.983 -13.241 -13.300 1.00 79.62 71 PHE A CA 1
ATOM 543 C C . PHE A 1 71 ? 14.155 -14.728 -13.666 1.00 79.62 71 PHE A C 1
ATOM 545 O O . PHE A 1 71 ? 14.108 -15.596 -12.796 1.00 79.62 71 PHE A O 1
ATOM 552 N N . CYS A 1 72 ? 14.322 -15.042 -14.952 1.00 80.69 72 CYS A N 1
ATOM 553 C CA . CYS A 1 72 ? 14.606 -16.391 -15.418 1.00 80.69 72 CYS A CA 1
ATOM 554 C C . CYS A 1 72 ? 16.087 -16.718 -15.200 1.00 80.69 72 CYS A C 1
ATOM 556 O O . CYS A 1 72 ? 16.956 -16.027 -15.726 1.00 80.69 72 CYS A O 1
ATOM 558 N N . VAL A 1 73 ? 16.368 -17.809 -14.488 1.00 79.31 73 VAL A N 1
ATOM 559 C CA . VAL A 1 73 ? 17.702 -18.421 -14.430 1.00 79.31 73 VAL A CA 1
ATOM 560 C C . VAL A 1 73 ? 17.691 -19.704 -15.253 1.00 79.31 73 VAL A C 1
ATOM 562 O O . VAL A 1 73 ? 16.801 -20.540 -15.101 1.00 79.31 73 VAL A O 1
ATOM 565 N N . SER A 1 74 ? 18.654 -19.864 -16.158 1.00 74.88 74 SER A N 1
ATOM 566 C CA . SER A 1 74 ? 18.817 -21.101 -16.916 1.00 74.88 74 SER A CA 1
ATOM 567 C C . SER A 1 74 ? 19.387 -22.182 -16.002 1.00 74.88 74 SER A C 1
ATOM 569 O O . SER A 1 74 ? 20.554 -22.150 -15.619 1.00 74.88 74 SER A O 1
ATOM 571 N N . THR A 1 75 ? 18.571 -23.173 -15.651 1.00 70.38 75 THR A N 1
ATOM 572 C CA . THR A 1 75 ? 19.086 -24.408 -15.060 1.00 70.38 75 THR A CA 1
ATOM 573 C C . THR A 1 75 ? 19.661 -25.255 -16.188 1.00 70.38 75 THR A C 1
ATOM 575 O O . THR A 1 75 ? 18.919 -25.878 -16.944 1.00 70.38 75 THR A O 1
ATOM 578 N N . THR A 1 76 ? 20.983 -25.271 -16.342 1.00 74.62 76 THR A N 1
ATOM 579 C CA . THR A 1 76 ? 21.635 -26.314 -17.138 1.00 74.62 76 THR A CA 1
ATOM 580 C C . THR A 1 76 ? 21.362 -27.649 -16.454 1.00 74.62 76 THR A C 1
ATOM 582 O O . THR A 1 76 ? 21.915 -27.914 -15.386 1.00 74.62 76 THR A O 1
ATOM 585 N N . LEU A 1 77 ? 20.492 -28.473 -17.044 1.00 64.25 77 LEU A N 1
ATOM 586 C CA . LEU A 1 77 ? 20.482 -29.905 -16.761 1.00 64.25 77 LEU A CA 1
ATOM 587 C C . LEU A 1 77 ? 21.887 -30.404 -17.116 1.00 64.25 77 LEU A C 1
ATOM 589 O O . LEU A 1 77 ? 22.290 -30.355 -18.278 1.00 64.25 77 LEU A O 1
ATOM 593 N N . GLY A 1 78 ? 22.662 -30.738 -16.082 1.00 71.25 78 GLY A N 1
ATOM 594 C CA . GLY A 1 78 ? 23.957 -31.395 -16.236 1.00 71.25 78 GLY A CA 1
ATOM 595 C C . GLY A 1 78 ? 23.803 -32.746 -16.947 1.00 71.25 78 GLY A C 1
ATOM 596 O O . GLY A 1 78 ? 22.669 -33.193 -17.128 1.00 71.25 78 GLY A O 1
ATOM 597 N N . PRO A 1 79 ? 24.925 -33.349 -17.377 1.00 57.59 79 PRO A N 1
ATOM 598 C CA . PRO A 1 79 ? 24.937 -34.498 -18.282 1.00 57.59 79 PRO A CA 1
ATOM 599 C C . PRO A 1 79 ? 24.117 -35.692 -17.784 1.00 57.59 79 PRO A C 1
ATOM 601 O O . PRO A 1 79 ? 24.047 -35.897 -16.550 1.00 57.59 79 PRO A O 1
#

Sequence (79 aa):
CHGTSGSCTVKTCWNQLSPLHDIGAEIRQRYIDAIDISLQTSNSNNRAGPVAKDNNLHRKLLYSSLETNTFCVSTTLGP

pLDDT: mean 79.92, std 17.64, range [42.91, 98.25]

Organism: NCBI:txid91582

Radius of gyration: 23.86 Å; chains: 1; bounding box: 56×57×50 Å

Foldseek 3Di:
DDPPPPDVPDDDDDDDDDPVVVVVVLVVVLVVVEAAPQPPPPDDDDDDDPPPPDPVVVSHHYDHDPDDPDPDDDDPPDD